Protein AF-O05721-F1 (afdb_monomer_lite)

Foldseek 3Di:
DDDDDDPPPDDDDPPVVVVVVVCVVVVVVVVVCCVVVVVVVVVVVVVVVVVVVVDDDDPCPQDDPVDPDGDDPVPDWDKDKDFAWDDDPVCCVVPNPPIDTPDIDIWTQDPVVRDIDD

InterPro domains:
  IPR050922 LytR/CpsA/Psr cell wall biosynthesis [PTHR33392] (6-118)

Secondary structure (DSSP, 8-state):
------------SSHHHHHHHHHHHHHHHHHHHHHHHHHHHHHHHHHHHHHHHH----TT-SS-TT-SSPP-TTTS-EEEEEEEEE--HHHHHHH-S--EEEEEEEEEEETTTTEEE-

pLDDT: mean 81.8, std 15.7, range [40.97, 96.38]

Radius of gyration: 33.9 Å; chains: 1; bounding box: 103×26×74 Å

Structure (mmCIF, N/CA/C/O backbone):
data_AF-O05721-F1
#
_entry.id   AF-O05721-F1
#
loop_
_atom_site.group_PDB
_atom_site.id
_atom_site.type_symbol
_atom_site.label_atom_id
_atom_site.label_alt_id
_atom_site.label_comp_id
_atom_site.label_asym_id
_atom_site.label_entity_id
_atom_site.label_seq_id
_atom_site.pdbx_PDB_ins_code
_atom_site.Cartn_x
_atom_site.Cartn_y
_atom_site.Cartn_z
_atom_site.occupancy
_atom_site.B_iso_or_equiv
_atom_site.auth_seq_id
_atom_site.auth_comp_id
_atom_site.auth_asym_id
_atom_site.auth_atom_id
_atom_site.pdbx_PDB_model_num
ATOM 1 N N . MET A 1 1 ? 81.188 -1.250 -51.338 1.00 45.12 1 MET A N 1
ATOM 2 C CA . MET A 1 1 ? 81.349 -0.414 -50.131 1.00 45.12 1 MET A CA 1
ATOM 3 C C . MET A 1 1 ? 80.076 0.402 -49.958 1.00 45.12 1 MET A C 1
ATOM 5 O O . MET A 1 1 ? 79.681 1.047 -50.916 1.00 45.12 1 MET A O 1
ATOM 9 N N . LYS A 1 2 ? 79.475 0.318 -48.763 1.00 40.97 2 LYS A N 1
ATOM 10 C CA . LYS A 1 2 ? 78.310 1.059 -48.236 1.00 40.97 2 LYS A CA 1
ATOM 11 C C . LYS A 1 2 ? 76.924 0.707 -48.793 1.00 40.97 2 LYS A C 1
ATOM 13 O O . LYS A 1 2 ? 76.403 1.296 -49.729 1.00 40.97 2 LYS A O 1
ATOM 18 N N . SER A 1 3 ? 76.346 -0.278 -48.110 1.00 54.25 3 SER A N 1
ATOM 19 C CA . SER A 1 3 ? 74.928 -0.366 -47.779 1.00 54.25 3 SER A CA 1
ATOM 20 C C . SER A 1 3 ? 74.469 0.875 -47.013 1.00 54.25 3 SER A C 1
ATOM 22 O O . SER A 1 3 ? 75.144 1.220 -46.052 1.00 54.25 3 SER A O 1
ATOM 24 N N . ASP A 1 4 ? 73.311 1.439 -47.347 1.00 51.06 4 ASP A N 1
ATOM 25 C CA . ASP A 1 4 ? 72.486 2.247 -46.434 1.00 51.06 4 ASP A CA 1
ATOM 26 C C . ASP A 1 4 ? 71.023 2.143 -46.917 1.00 51.06 4 ASP A C 1
ATOM 28 O O . ASP A 1 4 ? 70.602 2.794 -47.863 1.00 51.06 4 ASP A O 1
ATOM 32 N N . MET A 1 5 ? 70.323 1.064 -46.560 1.00 46.28 5 MET A N 1
ATOM 33 C CA . MET A 1 5 ? 69.424 0.964 -45.400 1.00 46.28 5 MET A CA 1
ATOM 34 C C . MET A 1 5 ? 68.190 1.881 -45.505 1.00 46.28 5 MET A C 1
ATOM 36 O O . MET A 1 5 ? 68.089 2.928 -44.868 1.00 46.28 5 MET A O 1
ATOM 40 N N . ASN A 1 6 ? 67.207 1.422 -46.287 1.00 47.53 6 ASN A N 1
ATOM 41 C CA . ASN A 1 6 ? 65.835 1.917 -46.257 1.00 47.53 6 ASN A CA 1
ATOM 42 C C . ASN A 1 6 ? 65.219 1.626 -4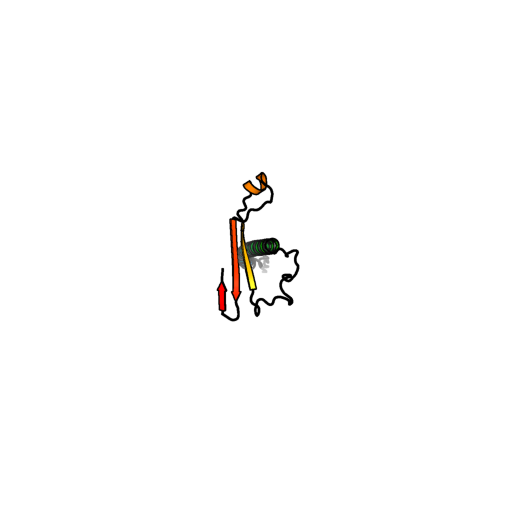4.872 1.00 47.53 6 ASN A C 1
ATOM 44 O O . ASN A 1 6 ? 64.961 0.472 -44.524 1.00 47.53 6 ASN A O 1
ATOM 48 N N . LYS A 1 7 ? 65.024 2.665 -44.054 1.00 46.00 7 LYS A N 1
ATOM 49 C CA . LYS A 1 7 ? 64.301 2.569 -42.779 1.00 46.00 7 LYS A CA 1
ATOM 50 C C . LYS A 1 7 ? 62.803 2.634 -43.048 1.00 46.00 7 LYS A C 1
ATOM 52 O O . LYS A 1 7 ? 62.167 3.675 -42.896 1.00 46.00 7 LYS A O 1
ATOM 57 N N . ASP A 1 8 ? 62.245 1.481 -43.395 1.00 47.81 8 ASP A N 1
ATOM 58 C CA . ASP A 1 8 ? 60.805 1.284 -43.425 1.00 47.81 8 ASP A CA 1
ATOM 59 C C . ASP A 1 8 ? 60.212 1.505 -42.026 1.00 47.81 8 ASP A C 1
ATOM 61 O O . ASP A 1 8 ? 60.437 0.773 -41.057 1.00 47.81 8 ASP A O 1
ATOM 65 N N . THR A 1 9 ? 59.406 2.552 -41.935 1.00 54.53 9 THR A N 1
ATOM 66 C CA . THR A 1 9 ? 58.587 2.935 -40.791 1.00 54.53 9 THR A CA 1
ATOM 67 C C . THR A 1 9 ? 57.472 1.912 -40.561 1.00 54.53 9 THR A C 1
ATOM 69 O O . THR A 1 9 ? 56.340 2.069 -41.011 1.00 54.53 9 THR A O 1
ATOM 72 N N . ARG A 1 10 ? 57.744 0.835 -39.817 1.00 52.50 10 ARG A N 1
ATOM 73 C CA . ARG A 1 10 ? 56.696 -0.122 -39.410 1.00 52.50 10 ARG A CA 1
ATOM 74 C C . ARG A 1 10 ? 56.808 -0.550 -37.955 1.00 52.50 10 ARG A C 1
ATOM 76 O O . ARG A 1 10 ? 57.050 -1.706 -37.637 1.00 52.50 10 ARG A O 1
ATOM 83 N N . ALA A 1 11 ? 56.501 0.369 -37.046 1.00 48.69 11 ALA A N 1
ATOM 84 C CA . ALA A 1 11 ? 56.292 0.030 -35.642 1.00 48.69 11 ALA A CA 1
ATOM 85 C C . ALA A 1 11 ? 55.034 0.708 -35.089 1.00 48.69 11 ALA A C 1
ATOM 87 O O . ALA A 1 11 ? 55.132 1.687 -34.361 1.00 48.69 11 ALA A O 1
ATOM 88 N N . LYS A 1 12 ? 53.839 0.197 -35.438 1.00 50.03 12 LYS A N 1
ATOM 89 C CA . LYS A 1 12 ? 52.579 0.434 -34.686 1.00 50.03 12 LYS A CA 1
ATOM 90 C C . LYS A 1 12 ? 51.409 -0.448 -35.176 1.00 50.03 12 LYS A C 1
ATOM 92 O O . LYS A 1 12 ? 50.340 0.054 -35.491 1.00 50.03 12 LYS A O 1
ATOM 97 N N . LYS A 1 13 ? 51.553 -1.784 -35.232 1.00 46.81 13 LYS A N 1
ATOM 98 C CA . LYS A 1 13 ? 50.422 -2.678 -35.618 1.00 46.81 13 LYS A CA 1
ATOM 99 C C . LYS A 1 13 ? 49.962 -3.689 -34.553 1.00 46.81 13 LYS A C 1
ATOM 101 O O . LYS A 1 13 ? 49.016 -4.430 -34.785 1.00 46.81 13 LYS A O 1
ATOM 106 N N . GLY A 1 14 ? 50.545 -3.680 -33.350 1.00 49.66 14 GLY A N 1
ATOM 107 C CA . GLY A 1 14 ? 50.163 -4.609 -32.270 1.00 49.66 14 GLY A CA 1
ATOM 108 C C . GLY A 1 14 ? 49.102 -4.102 -31.279 1.00 49.66 14 GLY A C 1
ATOM 109 O O . GLY A 1 14 ? 48.455 -4.900 -30.606 1.00 49.66 14 GLY A O 1
ATOM 110 N N . ARG A 1 15 ? 48.889 -2.782 -31.167 1.00 51.75 15 ARG A N 1
ATOM 111 C CA . ARG A 1 15 ? 48.040 -2.190 -30.107 1.00 51.75 15 ARG A CA 1
ATOM 112 C C . ARG A 1 15 ? 46.534 -2.165 -30.417 1.00 51.75 15 ARG A C 1
ATOM 114 O O . ARG A 1 15 ? 45.744 -2.003 -29.492 1.00 51.75 15 ARG A O 1
ATOM 121 N N . SER A 1 16 ? 46.114 -2.332 -31.673 1.00 57.56 16 SER A N 1
ATOM 122 C CA . SER A 1 16 ? 44.699 -2.194 -32.068 1.00 57.56 16 SER A CA 1
ATOM 123 C C . SER A 1 16 ? 43.845 -3.432 -31.775 1.00 57.56 16 SER A C 1
ATOM 125 O O . SER A 1 16 ? 42.664 -3.289 -31.466 1.00 57.56 16 SER A O 1
ATOM 127 N N . LYS A 1 17 ? 44.426 -4.642 -31.803 1.00 61.31 17 LYS A N 1
ATOM 128 C CA . LYS A 1 17 ? 43.680 -5.895 -31.572 1.00 61.31 17 LYS A CA 1
ATOM 129 C C . LYS A 1 17 ? 43.157 -6.016 -30.133 1.00 61.31 17 LYS A C 1
ATOM 131 O O . LYS A 1 17 ? 42.003 -6.382 -29.942 1.00 61.31 17 LYS A O 1
ATOM 136 N N . LYS A 1 18 ? 43.961 -5.621 -29.133 1.00 66.44 18 LYS A N 1
ATOM 137 C CA . LYS A 1 18 ? 43.547 -5.596 -27.714 1.00 66.44 18 LYS A CA 1
ATOM 138 C C . LYS A 1 18 ? 42.438 -4.571 -27.449 1.00 66.44 18 LYS A C 1
ATOM 140 O O . LYS A 1 18 ? 41.497 -4.872 -26.727 1.00 66.44 18 LYS A O 1
ATOM 145 N N . LYS A 1 19 ? 42.504 -3.392 -28.085 1.00 71.06 19 LYS A N 1
ATOM 146 C CA . LYS A 1 19 ? 41.428 -2.389 -28.014 1.00 71.06 19 LYS A CA 1
ATOM 147 C C . LYS A 1 19 ? 40.133 -2.915 -28.636 1.00 71.06 19 LYS A C 1
ATOM 149 O O . LYS A 1 19 ? 39.077 -2.734 -28.052 1.00 71.06 19 LYS A O 1
ATOM 154 N N . ARG A 1 20 ? 40.209 -3.610 -29.775 1.00 76.94 20 ARG A N 1
ATOM 155 C CA . ARG A 1 20 ? 39.034 -4.191 -30.444 1.00 76.94 20 ARG A CA 1
ATOM 156 C C . ARG A 1 20 ? 38.324 -5.241 -29.580 1.00 76.94 20 ARG A C 1
ATOM 158 O O . ARG A 1 20 ? 37.103 -5.227 -29.525 1.00 76.94 20 ARG A O 1
ATOM 165 N N . LEU A 1 21 ? 39.076 -6.091 -28.876 1.00 81.31 21 LEU A N 1
ATOM 166 C CA . LEU A 1 21 ? 38.510 -7.060 -27.928 1.00 81.31 21 LEU A CA 1
ATOM 167 C C . LEU A 1 21 ? 37.879 -6.370 -26.709 1.00 81.31 21 LEU A C 1
ATOM 169 O O . LEU A 1 21 ? 36.801 -6.760 -26.276 1.00 81.31 21 LEU A O 1
ATOM 173 N N . LEU A 1 22 ? 38.516 -5.310 -26.200 1.00 85.69 22 LEU A N 1
ATOM 174 C CA . LEU A 1 22 ? 37.972 -4.518 -25.099 1.00 85.69 22 LEU A CA 1
ATOM 175 C C . LEU A 1 22 ? 36.620 -3.893 -25.478 1.00 85.69 22 LEU A C 1
ATOM 177 O O . LEU A 1 22 ? 35.659 -4.048 -24.737 1.00 85.69 22 LEU A O 1
ATOM 181 N N . TRP A 1 23 ? 36.521 -3.258 -26.651 1.00 86.25 23 TRP A N 1
ATOM 182 C CA . TRP A 1 23 ? 35.260 -2.702 -27.160 1.00 86.25 23 TRP A CA 1
ATOM 183 C C . TRP A 1 23 ? 34.197 -3.780 -27.410 1.00 86.25 23 TRP A C 1
ATOM 185 O O . TRP A 1 23 ? 33.027 -3.544 -27.130 1.00 86.25 23 TRP A O 1
ATOM 195 N N . PHE A 1 24 ? 34.590 -4.974 -27.866 1.00 87.94 24 PHE A N 1
ATOM 196 C CA . PHE A 1 24 ? 33.668 -6.099 -28.054 1.00 87.94 24 PHE A CA 1
ATOM 197 C C . PHE A 1 24 ? 33.039 -6.590 -26.742 1.00 87.94 24 PHE A C 1
ATOM 199 O O . PHE A 1 24 ? 31.932 -7.108 -26.772 1.00 87.94 24 PHE A O 1
ATOM 206 N N . LEU A 1 25 ? 33.708 -6.403 -25.600 1.00 89.38 25 LEU A N 1
ATOM 207 C CA . LEU A 1 25 ? 33.176 -6.757 -24.281 1.00 89.38 25 LEU A CA 1
ATOM 208 C C . LEU A 1 25 ? 32.453 -5.576 -23.605 1.00 89.38 25 LEU A C 1
ATOM 210 O O . LEU A 1 25 ? 31.426 -5.763 -22.961 1.00 89.38 25 LEU A O 1
ATOM 214 N N . LEU A 1 26 ? 32.953 -4.351 -23.796 1.00 91.81 26 LEU A N 1
ATOM 215 C CA . LEU A 1 26 ? 32.381 -3.130 -23.216 1.00 91.81 26 LEU A CA 1
ATOM 216 C C . LEU A 1 26 ? 31.030 -2.753 -23.824 1.00 91.81 26 LEU A C 1
ATOM 218 O O . LEU A 1 26 ? 30.135 -2.353 -23.091 1.00 91.81 26 LEU A O 1
ATOM 222 N N . ILE A 1 27 ? 30.871 -2.874 -25.144 1.00 92.19 27 ILE A N 1
ATOM 223 C CA . ILE A 1 27 ? 29.628 -2.505 -25.836 1.00 92.19 27 ILE A CA 1
ATOM 224 C C . ILE A 1 27 ? 28.436 -3.357 -25.369 1.00 92.19 27 ILE A C 1
ATOM 226 O O . ILE A 1 27 ? 27.443 -2.765 -24.952 1.00 92.19 27 ILE A O 1
ATOM 230 N N . PRO A 1 28 ? 28.483 -4.705 -25.375 1.00 93.50 28 PRO A N 1
ATOM 231 C CA . PRO A 1 28 ? 27.355 -5.499 -24.895 1.00 93.50 28 PRO A CA 1
ATOM 232 C C . PRO A 1 28 ? 27.115 -5.297 -23.398 1.00 93.50 28 PRO A C 1
ATOM 234 O O . PRO A 1 28 ? 25.963 -5.218 -22.986 1.00 93.50 28 PRO A O 1
ATOM 237 N N . LEU A 1 29 ? 28.170 -5.129 -22.590 1.00 94.62 29 LEU A N 1
ATOM 238 C CA . LEU A 1 29 ? 28.019 -4.813 -21.169 1.00 94.62 29 LEU A CA 1
ATOM 239 C C . LEU A 1 29 ? 27.288 -3.480 -20.963 1.00 94.62 29 LEU A C 1
ATOM 241 O O . LEU A 1 29 ? 26.396 -3.399 -20.125 1.00 94.62 29 LEU A O 1
ATOM 245 N N . LEU A 1 30 ? 27.623 -2.455 -21.751 1.00 94.62 30 LEU A N 1
ATOM 246 C CA . LEU A 1 30 ? 26.947 -1.161 -21.723 1.00 94.62 30 LEU A CA 1
ATOM 247 C C . LEU A 1 30 ? 25.482 -1.297 -22.152 1.00 94.62 30 LEU A C 1
ATOM 249 O O . LEU A 1 30 ? 24.610 -0.744 -21.494 1.00 94.62 30 LEU A O 1
ATOM 253 N N . VAL A 1 31 ? 25.193 -2.056 -23.212 1.00 95.06 31 VAL A N 1
ATOM 254 C CA . VAL A 1 31 ? 23.816 -2.301 -23.674 1.00 95.06 31 VAL A CA 1
ATOM 255 C C . VAL A 1 31 ? 22.994 -3.004 -22.595 1.00 95.06 31 VAL A C 1
ATOM 257 O O . VAL A 1 31 ? 21.876 -2.581 -22.312 1.00 95.06 31 VAL A O 1
ATOM 260 N N . VAL A 1 32 ? 23.550 -4.030 -21.946 1.00 95.81 32 VAL A N 1
ATOM 261 C CA . VAL A 1 32 ? 22.883 -4.731 -20.840 1.00 95.81 32 VAL A CA 1
ATOM 262 C C . VAL A 1 32 ? 22.697 -3.803 -19.643 1.00 95.81 32 VAL A C 1
ATOM 264 O O . VAL A 1 32 ? 21.609 -3.763 -19.080 1.00 95.81 32 VAL A O 1
ATOM 267 N N . ALA A 1 33 ? 23.710 -3.017 -19.277 1.00 94.69 33 ALA A N 1
ATOM 268 C CA . ALA A 1 33 ? 23.624 -2.072 -18.167 1.00 94.69 33 ALA A CA 1
ATOM 269 C C . ALA A 1 33 ? 22.575 -0.978 -18.420 1.00 94.69 33 ALA A C 1
ATOM 271 O O . ALA A 1 33 ? 21.795 -0.660 -17.525 1.00 94.69 33 ALA A O 1
ATOM 272 N N . LEU A 1 34 ? 22.508 -0.437 -19.639 1.00 95.38 34 LEU A N 1
ATOM 273 C CA . LEU A 1 34 ? 21.507 0.554 -20.034 1.00 95.38 34 LEU A CA 1
ATOM 274 C C . LEU A 1 34 ? 20.105 -0.056 -20.113 1.00 95.38 34 LEU A C 1
ATOM 276 O O . LEU A 1 34 ? 19.153 0.560 -19.644 1.00 95.38 34 LEU A O 1
ATOM 280 N N . GLY A 1 35 ? 19.971 -1.272 -20.648 1.00 95.12 35 GLY A N 1
ATOM 281 C CA . GLY A 1 35 ? 18.699 -1.993 -20.690 1.00 95.12 35 GLY A CA 1
ATOM 282 C C . GLY A 1 35 ? 18.173 -2.307 -19.289 1.00 95.12 35 GLY A C 1
ATOM 283 O O . GLY A 1 35 ? 17.033 -1.979 -18.961 1.00 95.12 35 GLY A O 1
ATOM 284 N N . ALA A 1 36 ? 19.023 -2.874 -18.432 1.00 94.12 36 ALA A N 1
ATOM 285 C CA . ALA A 1 36 ? 18.687 -3.192 -17.049 1.00 94.12 36 ALA A CA 1
ATOM 286 C C . ALA A 1 36 ? 18.403 -1.927 -16.227 1.00 94.12 36 ALA A C 1
ATOM 288 O O . ALA A 1 36 ? 17.421 -1.883 -15.485 1.00 94.12 36 ALA A O 1
ATOM 289 N N . GLY A 1 37 ? 19.224 -0.885 -16.386 1.00 95.06 37 GLY A N 1
ATOM 290 C CA . GLY A 1 37 ? 19.054 0.397 -15.709 1.00 95.06 37 GLY A CA 1
ATOM 291 C C . GLY A 1 37 ? 17.769 1.103 -16.133 1.00 95.06 37 GLY A C 1
ATOM 292 O O . GLY A 1 37 ? 16.988 1.519 -15.281 1.00 95.06 37 GLY A O 1
ATOM 293 N N . GLY A 1 38 ? 17.501 1.167 -17.439 1.00 94.81 38 GLY A N 1
ATOM 294 C CA . GLY A 1 38 ? 16.285 1.763 -17.990 1.00 94.81 38 GLY A CA 1
ATOM 295 C C . GLY A 1 38 ? 15.020 1.030 -17.544 1.00 94.81 38 GLY A C 1
ATOM 296 O O . GLY A 1 38 ? 14.067 1.663 -17.090 1.00 94.81 38 GLY A O 1
ATOM 297 N N . TYR A 1 39 ? 15.021 -0.304 -17.589 1.00 94.62 39 TYR A N 1
ATOM 298 C CA . TYR A 1 39 ? 13.880 -1.101 -17.135 1.00 94.62 39 TYR A CA 1
ATOM 299 C C . TYR A 1 39 ? 13.640 -0.978 -15.624 1.00 94.62 39 TYR A C 1
ATOM 301 O O . TYR A 1 39 ? 12.506 -0.765 -15.191 1.00 94.62 39 TYR A O 1
ATOM 309 N N . SER A 1 40 ? 14.705 -1.033 -14.819 1.00 94.31 40 SER A N 1
ATOM 310 C CA . SER A 1 40 ? 14.609 -0.842 -13.365 1.00 94.31 40 SER A CA 1
ATOM 311 C C . SER A 1 40 ? 14.074 0.547 -13.021 1.00 94.31 40 SER A C 1
ATOM 313 O O . SER A 1 40 ? 13.185 0.675 -12.180 1.00 94.31 40 SER A O 1
ATOM 315 N N . PHE A 1 41 ? 14.550 1.585 -13.715 1.00 95.62 41 PHE A N 1
ATOM 316 C CA . PHE A 1 41 ? 14.052 2.948 -13.550 1.00 95.62 41 PHE A CA 1
ATOM 317 C C . PHE A 1 41 ? 12.571 3.072 -13.924 1.00 95.62 41 PHE A C 1
ATOM 319 O O . PHE A 1 41 ? 11.811 3.740 -13.219 1.00 95.62 41 PHE A O 1
ATOM 326 N N . HIS A 1 42 ? 12.138 2.402 -14.993 1.00 95.19 42 HIS A N 1
ATOM 327 C CA . HIS A 1 42 ? 10.737 2.376 -15.400 1.00 95.19 42 HIS A CA 1
ATOM 328 C C . HIS A 1 42 ? 9.845 1.708 -14.344 1.00 95.19 42 HIS A C 1
ATOM 330 O O . HIS A 1 42 ? 8.834 2.290 -13.948 1.00 95.19 42 HIS A O 1
ATOM 336 N N . ILE A 1 43 ? 10.225 0.528 -13.833 1.00 95.31 43 ILE A N 1
ATOM 337 C CA . ILE A 1 43 ? 9.482 -0.143 -12.751 1.00 95.31 43 ILE A CA 1
ATOM 338 C C . ILE A 1 43 ? 9.431 0.744 -11.510 1.00 95.31 43 ILE A C 1
ATOM 340 O O . ILE A 1 43 ? 8.356 0.936 -10.946 1.00 95.31 43 ILE A O 1
ATOM 344 N N . TYR A 1 44 ? 10.568 1.306 -11.100 1.00 95.19 44 TYR A N 1
ATOM 345 C CA . TYR A 1 44 ? 10.645 2.179 -9.933 1.00 95.19 44 TYR A CA 1
ATOM 346 C C . TYR A 1 44 ? 9.726 3.397 -10.076 1.00 95.19 44 TYR A C 1
ATOM 348 O O . TYR A 1 44 ? 8.944 3.707 -9.176 1.00 95.19 44 TYR A O 1
ATOM 356 N N . SER A 1 45 ? 9.762 4.053 -11.236 1.00 94.12 45 SER A N 1
ATOM 357 C CA . SER A 1 45 ? 8.922 5.216 -11.524 1.00 94.12 45 SER A CA 1
ATOM 358 C C . SER A 1 45 ? 7.438 4.851 -11.541 1.00 94.12 45 SER A C 1
ATOM 360 O O . SER A 1 45 ? 6.621 5.571 -10.966 1.00 94.12 45 SER A O 1
ATOM 362 N N . LYS A 1 46 ? 7.081 3.703 -12.131 1.00 93.50 46 LYS A N 1
ATOM 363 C CA . LYS A 1 46 ? 5.703 3.205 -12.145 1.00 93.50 46 LYS A CA 1
ATOM 364 C C . LYS A 1 46 ? 5.213 2.870 -10.738 1.00 93.50 46 LYS A C 1
ATOM 366 O O . LYS A 1 46 ? 4.125 3.293 -10.367 1.00 93.50 46 LYS A O 1
ATOM 371 N N . ALA A 1 47 ? 6.025 2.187 -9.934 1.00 91.44 47 ALA A N 1
ATOM 372 C CA . ALA A 1 47 ? 5.709 1.889 -8.541 1.00 91.44 47 ALA A CA 1
ATOM 373 C C . ALA A 1 47 ? 5.494 3.172 -7.726 1.00 91.44 47 ALA A C 1
ATOM 375 O O . ALA A 1 47 ? 4.500 3.288 -7.014 1.00 91.44 47 ALA A O 1
ATOM 376 N N . LYS A 1 48 ? 6.372 4.172 -7.887 1.00 90.94 48 LYS A N 1
ATOM 377 C CA . LYS A 1 48 ? 6.231 5.477 -7.231 1.00 90.94 48 LYS A CA 1
ATOM 378 C C . LYS A 1 48 ? 4.933 6.183 -7.629 1.00 90.94 48 LYS A C 1
ATOM 380 O O . LYS A 1 48 ? 4.244 6.709 -6.761 1.00 90.94 48 LYS A O 1
ATOM 385 N N . SER A 1 49 ? 4.586 6.179 -8.916 1.00 90.75 49 SER A N 1
ATOM 386 C CA . SER A 1 49 ? 3.337 6.776 -9.401 1.00 90.75 49 SER A CA 1
ATOM 387 C C . SER A 1 49 ? 2.109 6.061 -8.840 1.00 90.75 49 SER A C 1
ATOM 389 O O . SER A 1 49 ? 1.198 6.724 -8.356 1.00 90.75 49 SER A O 1
ATOM 391 N N . VAL A 1 50 ? 2.101 4.726 -8.834 1.00 89.19 50 VAL A N 1
ATOM 392 C CA . VAL A 1 50 ? 0.998 3.942 -8.261 1.00 89.19 50 VAL A CA 1
ATOM 393 C C . VAL A 1 50 ? 0.842 4.231 -6.770 1.00 89.19 50 VAL A C 1
ATOM 395 O O . VAL A 1 50 ? -0.269 4.490 -6.328 1.00 89.19 50 VAL A O 1
ATOM 398 N N . LEU A 1 51 ? 1.937 4.255 -6.005 1.00 87.81 51 LEU A N 1
ATOM 399 C CA . LEU A 1 51 ? 1.896 4.587 -4.577 1.00 87.81 51 LEU A CA 1
ATOM 400 C C . LEU A 1 51 ? 1.372 6.005 -4.329 1.00 87.81 51 LEU A C 1
ATOM 402 O O . LEU A 1 51 ? 0.537 6.200 -3.451 1.00 87.81 51 LEU A O 1
ATOM 406 N N . SER A 1 52 ? 1.826 6.977 -5.123 1.00 86.69 52 SER A N 1
ATOM 407 C CA . SER A 1 52 ? 1.361 8.364 -5.029 1.00 86.69 52 SER A CA 1
ATOM 408 C C . SER A 1 52 ? -0.121 8.513 -5.367 1.00 86.69 52 SER A C 1
ATOM 410 O O . SER A 1 52 ? -0.773 9.379 -4.800 1.00 86.69 52 SER A O 1
ATOM 412 N N . ASN A 1 53 ? -0.641 7.702 -6.289 1.00 85.81 53 ASN A N 1
ATOM 413 C CA . ASN A 1 53 ? -2.052 7.727 -6.674 1.00 85.81 53 ASN A CA 1
ATOM 414 C C . ASN A 1 53 ? -2.933 6.933 -5.697 1.00 85.81 53 ASN A C 1
ATOM 416 O O . ASN A 1 53 ? -4.107 7.248 -5.538 1.00 85.81 53 ASN A O 1
ATOM 420 N N . ALA A 1 54 ? -2.382 5.896 -5.059 1.00 84.44 54 ALA A N 1
ATOM 421 C CA . ALA A 1 54 ? -3.090 5.064 -4.090 1.00 84.44 54 ALA A CA 1
ATOM 422 C C . ALA A 1 54 ? -3.206 5.733 -2.713 1.00 84.44 54 ALA A C 1
ATOM 424 O O . ALA A 1 54 ? -4.171 5.489 -1.989 1.00 84.44 54 ALA A O 1
ATOM 425 N N . TYR A 1 55 ? -2.230 6.563 -2.332 1.00 85.38 55 TYR A N 1
ATOM 426 C CA . TYR A 1 55 ? -2.304 7.341 -1.103 1.00 85.38 55 TYR A CA 1
ATOM 427 C C . TYR A 1 55 ? -3.161 8.589 -1.316 1.00 85.38 55 TYR A C 1
ATOM 429 O O . TYR A 1 55 ? -2.800 9.491 -2.067 1.00 85.38 55 TYR A O 1
ATOM 437 N N . SER A 1 56 ? -4.290 8.650 -0.617 1.00 83.81 56 SER A N 1
ATOM 438 C CA . SER A 1 56 ? -5.156 9.823 -0.577 1.00 83.81 56 SER A CA 1
ATOM 439 C C . SER A 1 56 ? -5.39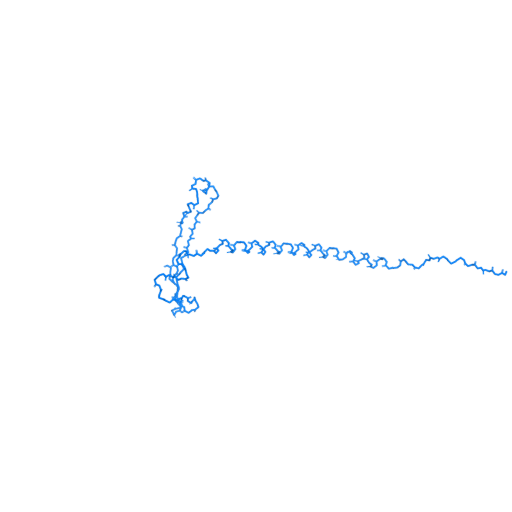6 10.209 0.875 1.00 83.81 56 SER A C 1
ATOM 441 O O . SER A 1 56 ? -5.807 9.379 1.691 1.00 83.81 56 SER A O 1
ATOM 443 N N . GLU A 1 57 ? -5.109 11.466 1.208 1.00 85.12 57 GLU A N 1
ATOM 444 C CA . GLU A 1 57 ? -5.399 11.994 2.534 1.00 85.12 57 GLU A CA 1
ATOM 445 C C . GLU A 1 57 ? -6.908 12.094 2.747 1.00 85.12 57 GLU A C 1
ATOM 447 O O . GLU A 1 57 ? -7.674 12.511 1.878 1.00 85.12 57 GLU A O 1
ATOM 452 N N . LEU A 1 58 ? -7.348 11.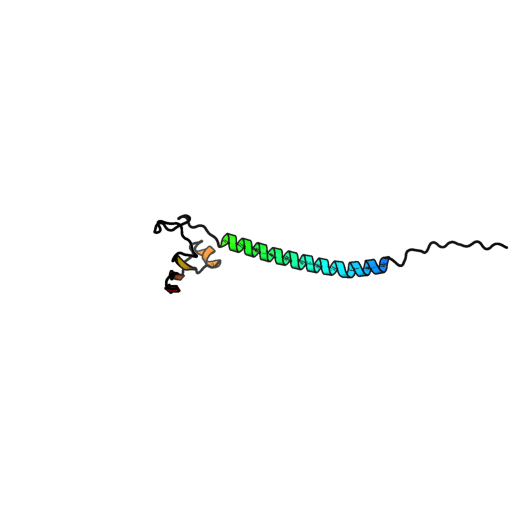717 3.943 1.00 84.81 58 LEU A N 1
ATOM 453 C CA . LEU A 1 58 ? -8.748 11.844 4.309 1.00 84.81 58 LEU A CA 1
ATOM 454 C C . LEU A 1 58 ? -9.030 13.297 4.695 1.00 84.81 58 LEU A C 1
ATOM 456 O O . LEU A 1 58 ? -8.347 13.850 5.552 1.00 84.81 58 LEU A O 1
ATOM 460 N N . GLY A 1 59 ? -10.123 13.873 4.190 1.00 85.69 59 GLY A N 1
ATOM 461 C CA . GLY A 1 59 ? -10.538 15.248 4.525 1.00 85.69 59 GLY A CA 1
ATOM 462 C C . GLY A 1 59 ? -10.848 15.505 6.011 1.00 85.69 59 GLY A C 1
ATOM 463 O O . GLY A 1 59 ? -11.131 16.632 6.396 1.00 85.69 59 GLY A O 1
ATOM 464 N N . ARG A 1 60 ? -10.793 14.470 6.861 1.00 84.00 60 ARG A N 1
ATOM 465 C CA . ARG A 1 60 ? -10.927 14.566 8.325 1.00 84.00 60 ARG A CA 1
ATOM 466 C C . ARG A 1 60 ? -9.608 14.867 9.058 1.00 84.00 60 ARG A C 1
ATOM 468 O O . ARG A 1 60 ? -9.632 14.979 10.280 1.00 84.00 60 ARG A O 1
ATOM 475 N N . GLY A 1 61 ? -8.485 14.950 8.341 1.00 85.44 61 GLY A N 1
ATOM 476 C CA . GLY A 1 61 ? -7.148 15.152 8.907 1.00 85.44 61 GLY A CA 1
ATOM 477 C C . GLY A 1 61 ? -6.538 13.889 9.530 1.00 85.44 61 GLY A C 1
ATOM 478 O O . GLY A 1 61 ? -6.968 12.765 9.259 1.00 85.44 61 GLY A O 1
ATOM 479 N N . ASP A 1 62 ? -5.544 14.090 10.399 1.00 83.88 62 ASP A N 1
ATOM 480 C CA . ASP A 1 62 ? -4.629 13.043 10.891 1.00 83.88 62 ASP A CA 1
ATOM 481 C C . ASP A 1 62 ? -5.267 11.996 11.816 1.00 83.88 62 ASP A C 1
ATOM 483 O O . ASP A 1 62 ? -4.715 10.914 12.032 1.00 83.88 62 ASP A O 1
ATOM 487 N N . LYS A 1 63 ? -6.427 12.299 12.410 1.00 88.12 63 LYS A N 1
ATOM 488 C CA . LYS A 1 63 ? -7.113 11.391 13.337 1.00 88.12 63 LYS A CA 1
ATOM 489 C C . LYS A 1 63 ? -8.621 11.387 13.138 1.00 88.12 63 LYS A C 1
ATOM 491 O O . LYS A 1 63 ? -9.226 12.319 12.623 1.00 88.12 63 LYS A O 1
ATOM 496 N N . SER A 1 64 ? -9.255 10.319 13.614 1.00 89.94 64 SER A N 1
ATOM 497 C CA . SER A 1 64 ? -10.710 10.296 13.747 1.00 89.94 64 SER A CA 1
ATOM 498 C C . SER A 1 64 ? -11.159 11.288 14.822 1.00 89.94 64 SER A C 1
ATOM 500 O O . SER A 1 64 ? -10.564 11.340 15.898 1.00 89.94 64 SER A O 1
ATOM 502 N N . SER A 1 65 ? -12.269 11.986 14.576 1.00 90.19 65 SER A N 1
ATOM 503 C CA . SER A 1 65 ? -12.963 12.801 15.583 1.00 90.19 65 SER A CA 1
ATOM 504 C C . SER A 1 65 ? -13.386 12.001 16.820 1.00 90.19 65 SER A C 1
ATOM 506 O O . SER A 1 65 ? -13.519 12.565 17.898 1.00 90.19 65 SER A O 1
ATOM 508 N N . LYS A 1 66 ? -13.531 10.674 16.695 1.00 92.00 66 LYS A N 1
ATOM 509 C CA . LYS A 1 66 ? -13.846 9.764 17.808 1.00 92.00 66 LYS A CA 1
ATOM 510 C C . LYS A 1 66 ? -12.657 9.485 18.737 1.00 92.00 66 LYS A C 1
ATOM 512 O O . LYS A 1 66 ? -12.797 8.710 19.676 1.00 92.00 66 LYS A O 1
ATOM 517 N N . ARG A 1 67 ? -11.472 10.041 18.460 1.00 89.50 67 ARG A N 1
ATOM 518 C CA . ARG A 1 67 ? -10.270 9.866 19.285 1.00 89.50 67 ARG A CA 1
ATOM 519 C C . ARG A 1 67 ? -9.807 11.194 19.855 1.00 89.50 67 ARG A C 1
ATOM 521 O O . ARG A 1 67 ? -9.648 12.174 19.131 1.00 89.50 67 ARG A O 1
ATOM 528 N N . GLU A 1 68 ? -9.493 11.202 21.143 1.00 89.06 68 GLU A N 1
ATOM 529 C CA . GLU A 1 68 ? -8.913 12.366 21.818 1.00 89.06 68 GLU A CA 1
ATOM 530 C C . GLU A 1 68 ? -7.439 12.560 21.439 1.00 89.06 68 GLU A C 1
ATOM 532 O O . GLU A 1 68 ? -7.016 13.671 21.120 1.00 89.06 68 GLU A O 1
ATOM 537 N N . LYS A 1 69 ? -6.673 11.465 21.373 1.00 88.00 69 LYS A N 1
ATOM 538 C CA . LYS A 1 69 ? -5.223 11.463 21.122 1.00 88.00 69 LYS A CA 1
ATOM 539 C C . LYS A 1 69 ? -4.881 11.040 19.687 1.00 88.00 69 LYS A C 1
ATOM 541 O O . LYS A 1 69 ? -5.688 10.401 19.009 1.00 88.00 69 LYS A O 1
ATOM 546 N N . ALA A 1 70 ? -3.681 11.407 19.237 1.00 86.88 70 ALA A N 1
ATOM 547 C CA . ALA A 1 70 ? -3.121 10.948 17.966 1.00 86.88 70 ALA A CA 1
ATOM 548 C C . ALA A 1 70 ? -2.930 9.422 17.971 1.00 86.88 70 ALA A C 1
ATOM 550 O O . ALA A 1 70 ? -2.618 8.842 19.010 1.00 86.88 70 ALA A O 1
ATOM 551 N N . VAL A 1 71 ? -3.120 8.786 16.813 1.00 88.00 71 VAL A N 1
ATOM 552 C CA . VAL A 1 71 ? -3.034 7.327 16.671 1.00 88.00 71 VAL A CA 1
ATOM 553 C C . VAL A 1 71 ? -1.578 6.897 16.535 1.00 88.00 71 VAL A C 1
ATOM 555 O O . VAL A 1 71 ? -0.863 7.389 15.666 1.00 88.00 71 VAL A O 1
ATOM 558 N N . LYS A 1 72 ? -1.156 5.929 17.348 1.00 89.44 72 LYS A N 1
ATOM 559 C CA . LYS A 1 72 ? 0.133 5.239 17.231 1.00 89.44 72 LYS A CA 1
ATOM 560 C C . LYS A 1 72 ? -0.107 3.776 16.845 1.00 89.44 72 LYS A C 1
ATOM 562 O O . LYS A 1 72 ? -0.361 2.959 17.726 1.00 89.44 72 LYS A O 1
ATOM 567 N N . PRO A 1 73 ? 0.004 3.397 15.557 1.00 84.19 73 PRO A N 1
ATOM 568 C CA . PRO A 1 73 ? -0.372 2.056 15.088 1.00 84.19 73 PRO A CA 1
ATOM 569 C C . PRO A 1 73 ? 0.355 0.893 15.778 1.00 84.19 73 PRO A C 1
ATOM 571 O O . PRO A 1 73 ? -0.161 -0.217 15.826 1.00 84.19 73 PRO A O 1
ATOM 574 N N . MET A 1 74 ? 1.555 1.135 16.314 1.00 87.00 74 MET A N 1
ATOM 575 C CA . MET A 1 74 ? 2.350 0.104 16.992 1.00 87.00 74 MET A CA 1
ATOM 576 C C . MET A 1 74 ? 1.870 -0.207 18.415 1.00 87.00 74 MET A C 1
ATOM 578 O O . MET A 1 74 ? 2.137 -1.299 18.923 1.00 87.00 74 MET A O 1
ATOM 582 N N . THR A 1 75 ? 1.188 0.740 19.061 1.00 89.44 75 THR A N 1
ATOM 583 C CA . THR A 1 75 ? 0.769 0.640 20.468 1.00 89.44 75 THR A CA 1
ATOM 584 C C . THR A 1 75 ? -0.741 0.639 20.640 1.00 89.44 75 THR A C 1
ATOM 586 O O . THR A 1 75 ? -1.238 0.053 21.596 1.00 89.44 75 THR A O 1
ATOM 589 N N . ASP A 1 76 ? -1.471 1.275 19.731 1.00 92.69 76 ASP A N 1
ATOM 590 C CA . ASP A 1 76 ? -2.902 1.490 19.869 1.00 92.69 76 ASP A CA 1
ATOM 591 C C . ASP A 1 76 ? -3.696 0.406 19.141 1.00 92.69 76 ASP A C 1
ATOM 593 O O . ASP A 1 76 ? -3.314 -0.076 18.076 1.00 92.69 76 ASP A O 1
ATOM 597 N N . ASN A 1 77 ? -4.880 0.099 19.667 1.00 94.12 77 ASN A N 1
ATOM 598 C CA . ASN A 1 77 ? -5.885 -0.646 18.917 1.00 94.12 77 ASN A CA 1
ATOM 599 C C . ASN A 1 77 ? -6.362 0.213 17.744 1.00 94.12 77 ASN A C 1
ATOM 601 O O . ASN A 1 77 ? -6.665 1.398 17.932 1.00 94.12 77 ASN A O 1
ATOM 605 N N . ILE A 1 78 ? -6.470 -0.367 16.552 1.00 94.69 78 ILE A N 1
ATOM 606 C CA . ILE A 1 78 ? -6.853 0.346 15.327 1.00 94.69 78 ILE A CA 1
ATOM 607 C C . ILE A 1 78 ? -7.969 -0.389 14.593 1.00 94.69 78 ILE A C 1
ATOM 609 O O . ILE A 1 78 ? -8.132 -1.597 14.736 1.00 94.69 78 ILE A O 1
ATOM 613 N N . SER A 1 79 ? -8.741 0.349 13.803 1.00 94.81 79 SER A N 1
ATOM 614 C CA . SER A 1 79 ? -9.717 -0.218 12.880 1.00 94.81 79 SER A CA 1
ATOM 615 C C . SER A 1 79 ? -9.365 0.163 11.447 1.00 94.81 79 SER A C 1
ATOM 617 O O . SER A 1 79 ? -9.006 1.309 11.173 1.00 94.81 79 SER A O 1
ATOM 619 N N . VAL A 1 80 ? -9.454 -0.807 10.543 1.00 93.62 80 VAL A N 1
ATOM 620 C CA . VAL A 1 80 ? -9.155 -0.671 9.118 1.00 93.62 80 VAL A CA 1
ATOM 621 C C . VAL A 1 80 ? -10.415 -1.032 8.344 1.00 93.62 80 VAL A C 1
ATOM 623 O O . VAL A 1 80 ? -10.917 -2.148 8.453 1.00 93.62 80 VAL A O 1
ATOM 626 N N . LEU A 1 81 ? -10.936 -0.072 7.581 1.00 93.75 81 LEU A N 1
ATOM 627 C CA . LEU A 1 81 ? -12.041 -0.299 6.656 1.00 93.75 81 LEU A CA 1
ATOM 628 C C . LEU A 1 81 ? -11.461 -0.688 5.297 1.00 93.75 81 LEU A C 1
ATOM 630 O O . LEU A 1 81 ? -10.731 0.093 4.689 1.00 93.75 81 LEU A O 1
ATOM 634 N N . ILE A 1 82 ? -11.799 -1.882 4.832 1.00 92.88 82 ILE A N 1
ATOM 635 C CA . ILE A 1 82 ? -11.444 -2.397 3.516 1.00 92.88 82 ILE A CA 1
ATOM 636 C C . ILE A 1 82 ? -12.679 -2.255 2.631 1.00 92.88 82 ILE A C 1
ATOM 638 O O . ILE A 1 82 ? -13.761 -2.728 2.981 1.00 92.88 82 ILE A O 1
ATOM 642 N N . MET A 1 83 ? -12.509 -1.580 1.496 1.00 91.25 83 MET A N 1
ATOM 643 C CA . MET A 1 83 ? -13.581 -1.298 0.546 1.00 91.25 83 MET A CA 1
ATOM 644 C C . MET A 1 83 ? -13.232 -1.942 -0.794 1.00 91.25 83 MET A C 1
ATOM 646 O O . MET A 1 83 ? -12.254 -1.559 -1.431 1.00 91.25 83 MET A O 1
ATOM 650 N N . GLY A 1 84 ? -14.011 -2.939 -1.201 1.00 89.31 84 GLY A N 1
ATOM 651 C CA . GLY A 1 84 ? -13.942 -3.537 -2.526 1.00 89.31 84 GLY A CA 1
ATOM 652 C C . GLY A 1 84 ? -14.830 -2.750 -3.472 1.00 89.31 84 GLY A C 1
ATOM 653 O O . GLY A 1 84 ? -16.054 -2.809 -3.366 1.00 89.31 84 GLY A O 1
ATOM 654 N N . VAL A 1 85 ? -14.212 -1.994 -4.367 1.00 84.38 85 VAL A N 1
ATOM 655 C CA . VAL A 1 85 ? -14.908 -1.261 -5.420 1.00 84.38 85 VAL A CA 1
ATOM 656 C C . VAL A 1 85 ? -14.931 -2.085 -6.697 1.00 84.38 85 VAL A C 1
ATOM 658 O O . VAL A 1 85 ? -13.901 -2.626 -7.097 1.00 84.38 85 VAL A O 1
ATOM 661 N N . ASP A 1 86 ? -16.090 -2.173 -7.346 1.00 82.12 86 ASP A N 1
ATOM 662 C CA . ASP A 1 86 ? -16.132 -2.591 -8.742 1.00 82.12 86 ASP A CA 1
ATOM 663 C C . ASP A 1 86 ? -15.957 -1.320 -9.575 1.00 82.12 86 ASP A C 1
ATOM 665 O O . ASP A 1 86 ? -16.870 -0.493 -9.694 1.00 82.12 86 ASP A O 1
ATOM 669 N N . GLU A 1 87 ? -14.786 -1.160 -10.199 1.00 73.06 87 GLU A N 1
ATOM 670 C CA . GLU A 1 87 ? -14.484 -0.097 -11.170 1.00 73.06 87 GLU A CA 1
ATOM 671 C C . GLU A 1 87 ? -14.067 -0.689 -12.531 1.00 73.06 87 GLU A C 1
ATOM 673 O O . GLU A 1 87 ? -13.333 -1.671 -12.602 1.00 73.06 87 GLU A O 1
ATOM 678 N N . SER A 1 88 ? -14.574 -0.115 -13.627 1.00 74.75 88 SER A N 1
ATOM 679 C CA . SER A 1 88 ? -14.207 -0.492 -14.994 1.00 74.75 88 SER A CA 1
ATOM 680 C C . SER A 1 88 ? -14.309 0.716 -15.919 1.00 74.75 88 SER A C 1
ATOM 682 O O . SER A 1 88 ? -15.206 1.548 -15.768 1.00 74.75 88 SER A O 1
ATOM 684 N N . GLU A 1 89 ? -13.427 0.788 -16.919 1.00 70.62 89 GLU A N 1
ATOM 685 C CA . GLU A 1 89 ? -13.376 1.908 -17.875 1.00 70.62 89 GLU A CA 1
ATOM 686 C C . GLU A 1 89 ? -14.696 2.101 -18.639 1.00 70.62 89 GLU A C 1
ATOM 688 O O . GLU A 1 89 ? -15.084 3.218 -18.975 1.00 70.62 89 GLU A O 1
ATOM 693 N N . ILE A 1 90 ? -15.408 1.003 -18.911 1.00 71.56 90 ILE A N 1
ATOM 694 C CA . ILE A 1 90 ? -16.708 1.021 -19.595 1.00 71.56 90 ILE A CA 1
ATOM 695 C C . ILE A 1 90 ? -17.770 1.676 -18.701 1.00 71.56 90 ILE A C 1
ATOM 697 O O . ILE A 1 90 ? -18.638 2.398 -19.189 1.00 71.56 90 ILE A O 1
ATOM 701 N N . ARG A 1 91 ? -17.710 1.441 -17.388 1.00 66.88 91 ARG A N 1
ATOM 702 C CA . ARG A 1 91 ? -18.674 1.984 -16.430 1.00 66.88 91 ARG A CA 1
ATOM 703 C C . ARG A 1 91 ? -18.379 3.444 -16.087 1.00 66.88 91 ARG A C 1
ATOM 705 O O . ARG A 1 91 ? -19.331 4.208 -15.979 1.00 66.88 91 ARG A O 1
ATOM 712 N N . ASP A 1 92 ? -17.107 3.844 -16.045 1.00 69.62 92 ASP A N 1
ATOM 713 C CA . ASP A 1 92 ? -16.702 5.249 -15.870 1.00 69.62 92 ASP A CA 1
ATOM 714 C C . ASP A 1 92 ? -17.195 6.130 -17.036 1.00 69.6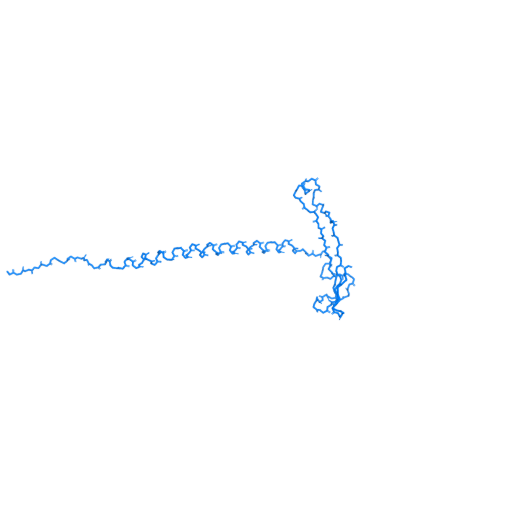2 92 ASP A C 1
ATOM 716 O O . ASP A 1 92 ? -17.751 7.207 -16.830 1.00 69.62 92 ASP A O 1
ATOM 720 N N . LYS A 1 93 ? -17.127 5.627 -18.279 1.00 67.25 93 LYS A N 1
ATOM 721 C CA . LYS A 1 93 ? -17.665 6.334 -19.459 1.00 67.25 93 LYS A CA 1
ATOM 722 C C . LYS A 1 93 ? -19.190 6.482 -19.460 1.00 67.25 93 LYS A C 1
ATOM 724 O O . LYS A 1 93 ? -19.692 7.467 -19.992 1.00 67.25 93 LYS A O 1
ATOM 729 N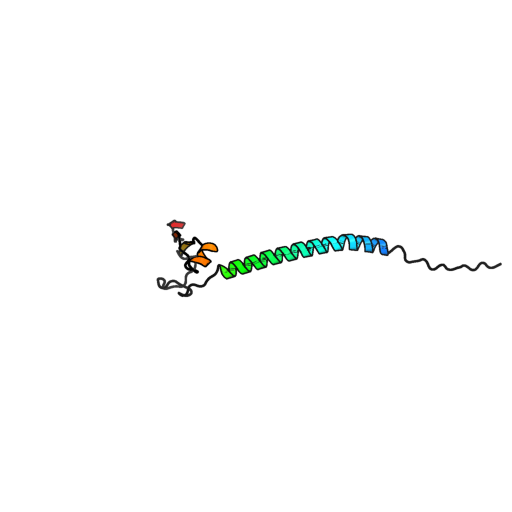 N . ASN A 1 94 ? -19.917 5.512 -18.903 1.00 68.25 94 ASN A N 1
ATOM 730 C CA . ASN A 1 94 ? -21.384 5.465 -18.963 1.00 68.25 94 ASN A CA 1
ATOM 731 C C . ASN A 1 94 ? -22.076 6.095 -17.742 1.00 68.25 94 ASN A C 1
ATOM 733 O O . ASN A 1 94 ? -23.179 6.616 -17.877 1.00 68.25 94 ASN A O 1
ATOM 737 N N . TYR A 1 95 ? -21.453 6.043 -16.562 1.00 64.38 95 TYR A N 1
ATOM 738 C CA . TYR A 1 95 ? -22.054 6.467 -15.289 1.00 64.38 95 TYR A CA 1
ATOM 739 C C . TYR A 1 95 ? -21.200 7.497 -14.523 1.00 64.38 95 TYR A C 1
ATOM 741 O O . TYR A 1 95 ? -21.576 7.916 -13.427 1.00 64.38 95 TYR A O 1
ATOM 749 N N . GLY A 1 96 ? -20.074 7.938 -15.098 1.00 63.94 96 GLY A N 1
ATOM 750 C CA . GLY A 1 96 ? -19.102 8.819 -14.451 1.00 63.94 96 GLY A CA 1
ATOM 751 C C . GLY A 1 96 ? -18.312 8.121 -13.337 1.00 63.94 96 GLY A C 1
ATOM 752 O O . GLY A 1 96 ? -18.473 6.926 -13.096 1.00 63.94 96 GLY A O 1
ATOM 753 N N . LYS A 1 97 ? -17.522 8.902 -12.586 1.00 61.59 97 LYS A N 1
ATOM 754 C CA . LYS A 1 97 ? -16.669 8.434 -11.469 1.00 61.59 97 LYS A CA 1
ATOM 755 C C . LYS A 1 97 ? -17.438 7.923 -10.238 1.00 61.59 97 LYS A C 1
ATOM 757 O O . LYS A 1 97 ? -16.890 7.865 -9.138 1.00 61.59 97 LYS A O 1
ATOM 762 N N . ALA A 1 98 ? -18.732 7.643 -10.369 1.00 59.31 98 ALA A N 1
ATOM 763 C CA . ALA A 1 98 ? -19.554 7.115 -9.292 1.00 59.31 98 ALA A CA 1
ATOM 764 C C . ALA A 1 98 ? -19.214 5.631 -9.078 1.00 59.31 98 ALA A C 1
ATOM 766 O O . ALA A 1 98 ? -19.883 4.729 -9.582 1.00 59.31 98 ALA A O 1
ATOM 767 N N . THR A 1 99 ? -18.132 5.385 -8.344 1.00 65.12 99 THR A N 1
ATOM 768 C CA . THR A 1 99 ? -17.647 4.042 -8.036 1.00 65.12 99 THR A CA 1
ATOM 769 C C . THR A 1 99 ? -18.522 3.401 -6.957 1.00 65.12 99 THR A C 1
ATOM 771 O O . THR A 1 99 ? -18.606 3.897 -5.832 1.00 65.12 99 THR A O 1
ATOM 774 N N . ARG A 1 100 ? -19.188 2.287 -7.292 1.00 77.38 100 ARG A N 1
ATOM 775 C CA . ARG A 1 100 ? -19.969 1.501 -6.329 1.00 77.38 100 ARG A CA 1
ATOM 776 C C . ARG A 1 100 ? -19.050 0.540 -5.580 1.00 77.38 100 ARG A C 1
ATOM 778 O O . ARG A 1 100 ? -18.313 -0.236 -6.187 1.00 77.38 100 ARG A O 1
ATOM 785 N N . THR A 1 101 ? -19.121 0.582 -4.256 1.00 84.62 101 TH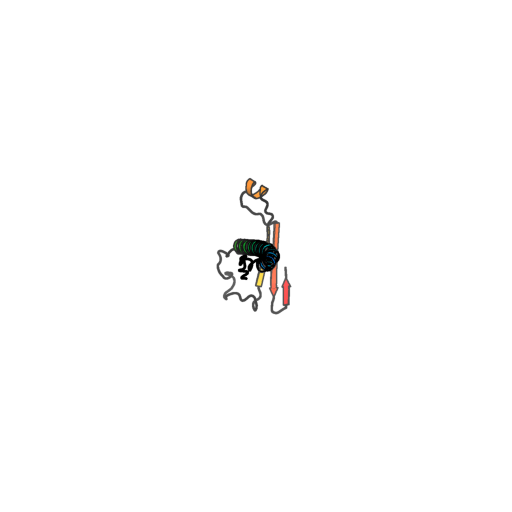R A N 1
ATOM 786 C CA . THR A 1 101 ? -18.443 -0.385 -3.395 1.00 84.62 101 THR A CA 1
ATOM 787 C C . THR A 1 101 ? -19.318 -1.623 -3.241 1.00 84.62 101 THR A C 1
ATOM 789 O O . THR A 1 101 ? -20.396 -1.539 -2.657 1.00 84.62 101 THR A O 1
ATOM 792 N N . ASP A 1 102 ? -18.856 -2.762 -3.748 1.00 87.94 102 ASP A N 1
ATOM 793 C CA . ASP A 1 102 ? -19.572 -4.039 -3.665 1.00 87.94 102 ASP A CA 1
ATOM 794 C C . ASP A 1 102 ? -19.199 -4.831 -2.393 1.00 87.94 102 ASP A C 1
ATOM 796 O O . ASP A 1 102 ? -19.952 -5.707 -1.971 1.00 87.94 102 ASP A O 1
ATOM 800 N N . ALA A 1 103 ? -18.074 -4.506 -1.735 1.00 90.00 103 ALA A N 1
ATOM 801 C CA . ALA A 1 103 ? -17.664 -5.132 -0.473 1.00 90.00 103 ALA A CA 1
ATOM 802 C C . ALA A 1 103 ? -17.179 -4.117 0.575 1.00 90.00 103 ALA A C 1
ATOM 804 O O . ALA A 1 103 ? -16.334 -3.270 0.293 1.00 90.00 103 ALA A O 1
ATOM 805 N N . LEU A 1 104 ? -17.660 -4.240 1.814 1.00 93.62 104 LEU A N 1
ATOM 806 C CA . LEU A 1 104 ? -17.234 -3.433 2.962 1.00 93.62 104 LEU A CA 1
ATOM 807 C C . LEU A 1 104 ? -16.887 -4.358 4.129 1.00 93.62 104 LEU A C 1
ATOM 809 O O . LEU A 1 104 ? -17.753 -5.070 4.629 1.00 93.62 104 LEU A O 1
ATOM 813 N N . LEU A 1 105 ? -15.630 -4.338 4.569 1.00 94.81 105 LEU A N 1
ATOM 814 C CA . LEU A 1 105 ? -15.142 -5.148 5.689 1.00 94.81 105 LEU A CA 1
ATOM 815 C C . LEU A 1 105 ? -14.432 -4.252 6.703 1.00 94.81 105 LEU A C 1
ATOM 817 O O . LEU A 1 105 ? -13.546 -3.482 6.330 1.00 94.81 105 LEU A O 1
ATOM 821 N N . LEU A 1 106 ? -14.794 -4.349 7.984 1.00 96.38 106 LEU A N 1
ATOM 822 C CA . LEU A 1 106 ? -14.198 -3.540 9.046 1.00 96.38 106 LEU A CA 1
ATOM 823 C C . LEU A 1 106 ? -13.361 -4.412 9.982 1.00 96.38 106 LEU A C 1
ATOM 825 O O . LEU A 1 106 ? -13.854 -4.968 10.953 1.00 96.38 106 LEU A O 1
ATOM 829 N N . ALA A 1 107 ? -12.055 -4.450 9.749 1.00 95.69 107 ALA A N 1
ATOM 830 C CA . ALA A 1 107 ? -11.139 -5.152 10.633 1.00 95.69 107 ALA A CA 1
ATOM 831 C C . ALA A 1 107 ? -10.796 -4.288 11.852 1.00 95.69 107 ALA A C 1
ATOM 833 O O . ALA A 1 107 ? -10.193 -3.224 11.726 1.00 95.69 107 ALA A O 1
ATOM 834 N N . THR A 1 108 ? -11.132 -4.752 13.050 1.00 96.00 108 THR A N 1
ATOM 835 C CA . THR A 1 108 ? -10.715 -4.156 14.323 1.00 96.00 108 THR A CA 1
ATOM 836 C C . THR A 1 108 ? -9.590 -4.984 14.932 1.00 96.00 108 THR A C 1
ATOM 838 O O . THR A 1 108 ? -9.736 -6.175 15.197 1.00 96.00 108 THR A O 1
ATOM 841 N N . ILE A 1 109 ? -8.439 -4.349 15.123 1.00 95.12 109 ILE A N 1
ATOM 842 C CA . ILE A 1 109 ? -7.215 -4.972 15.615 1.00 95.12 109 ILE A CA 1
ATOM 843 C C . ILE A 1 109 ? -7.039 -4.563 17.073 1.00 95.12 109 ILE A C 1
ATOM 845 O O . ILE A 1 109 ? -6.878 -3.378 17.385 1.00 95.12 109 ILE A O 1
ATOM 849 N N . ASN A 1 110 ? -7.054 -5.553 17.962 1.00 95.00 110 ASN A N 1
ATOM 850 C CA . ASN A 1 110 ? -6.769 -5.374 19.376 1.00 95.00 110 ASN A CA 1
ATOM 851 C C . ASN A 1 110 ? -5.339 -5.844 19.669 1.00 95.00 110 ASN A C 1
ATOM 853 O O . ASN A 1 110 ? -5.026 -7.035 19.619 1.00 95.00 110 ASN A O 1
ATOM 857 N N . LYS A 1 111 ? -4.466 -4.886 19.975 1.00 92.25 111 LYS A N 1
ATOM 858 C CA . LYS A 1 111 ? -3.056 -5.103 20.275 1.00 92.25 111 LYS A CA 1
ATOM 859 C C . LYS A 1 111 ? -2.845 -5.832 21.602 1.00 92.25 111 LYS A C 1
ATOM 861 O O . LYS A 1 111 ? -1.936 -6.657 21.678 1.00 92.25 111 LYS A O 1
ATOM 866 N N . ASN A 1 112 ? -3.673 -5.548 22.606 1.00 91.44 112 ASN A N 1
ATOM 867 C CA . ASN A 1 112 ? -3.560 -6.136 23.944 1.00 91.44 112 ASN A CA 1
ATOM 868 C C . ASN A 1 112 ? -3.880 -7.632 23.903 1.00 91.44 112 ASN A C 1
ATOM 870 O O . ASN A 1 112 ? -3.081 -8.453 24.349 1.00 91.44 112 ASN A O 1
ATOM 874 N N . ASP A 1 113 ? -4.997 -7.976 23.263 1.00 94.44 113 ASP A N 1
ATOM 875 C CA . ASP A 1 113 ? -5.495 -9.355 23.196 1.00 94.44 113 ASP A CA 1
ATOM 876 C C . ASP A 1 113 ? -4.939 -10.129 21.991 1.00 94.44 113 ASP A C 1
ATOM 878 O O . ASP A 1 113 ? -5.313 -11.278 21.766 1.00 94.44 113 ASP A O 1
ATOM 882 N N . LYS A 1 114 ? -4.079 -9.492 21.180 1.00 92.50 114 LYS A N 1
ATOM 883 C CA . LYS A 1 114 ? -3.517 -10.032 19.928 1.00 92.50 114 LYS A CA 1
ATOM 884 C C . LYS A 1 114 ? -4.588 -10.651 19.020 1.00 92.50 114 LYS A C 1
ATOM 886 O O . LYS A 1 114 ? -4.365 -11.693 18.406 1.00 92.50 114 LYS A O 1
ATOM 891 N N . SER A 1 115 ? -5.750 -10.008 18.940 1.00 94.81 115 SER A N 1
ATOM 892 C CA . SER A 1 115 ? -6.911 -10.515 18.210 1.00 94.81 115 SER A CA 1
ATOM 893 C C . SER A 1 115 ? -7.371 -9.545 17.128 1.00 94.81 115 SER A C 1
ATOM 895 O O . SER A 1 115 ? -7.150 -8.333 17.206 1.00 94.81 115 SER A O 1
ATOM 897 N N . VAL A 1 116 ? -8.015 -10.101 16.104 1.00 94.69 116 VAL A N 1
ATOM 898 C CA . VAL A 1 116 ? -8.650 -9.349 15.021 1.00 94.69 116 VAL A CA 1
ATOM 899 C C . VAL A 1 116 ? -10.107 -9.780 14.939 1.00 94.69 116 VAL A C 1
ATOM 901 O O . VAL A 1 116 ? -10.392 -10.977 14.935 1.00 94.69 116 VAL A O 1
ATOM 904 N N . LYS A 1 117 ? -11.022 -8.811 14.883 1.00 95.50 117 LYS A N 1
ATOM 905 C CA . LYS A 1 117 ? -12.450 -9.043 14.627 1.00 95.50 117 LYS A CA 1
ATOM 906 C C . LYS A 1 117 ? -12.845 -8.323 13.342 1.00 95.50 117 LYS A C 1
ATOM 908 O O . LYS A 1 117 ? -12.469 -7.162 13.185 1.00 95.50 117 LYS A O 1
ATOM 913 N N . LEU A 1 118 ? -13.545 -9.022 12.453 1.00 92.12 118 LEU A N 1
ATOM 914 C CA . LEU A 1 118 ? -14.071 -8.508 11.183 1.00 92.12 118 LEU A CA 1
ATOM 915 C C . LEU A 1 118 ? -15.535 -8.082 11.317 1.00 92.12 118 LEU A C 1
ATOM 917 O O . LEU A 1 118 ? -16.213 -8.650 12.204 1.00 92.12 118 LEU A O 1
#

Organism: Bacillus cereus (NCBI:txid1396)

Sequence (118 aa):
MKSDMNKDTRAKKGRSKKKRLLWFLLIPLLVVALGAGGYSFHIYSKAKSVLSNAYSELGRGDKSSKREKAVKPMTDNISVLIMGVDESEIRDKNYGKATRTDALLLATINKNDKSVKL